Protein AF-A0A077PLU5-F1 (afdb_monomer_lite)

Radius of gyration: 13.98 Å; chains: 1; bounding box: 22×33×37 Å

pLDDT: mean 73.57, std 7.91, range [43.75, 82.81]

Sequence (54 aa):
MPDQVPYSERPKNLNDILSTELNNIIFDATWSNKATPAGVAKVILENGYHKGGV

Structure (mmCIF, N/CA/C/O backbone):
data_AF-A0A077PLU5-F1
#
_entry.id   AF-A0A077PLU5-F1
#
loop_
_atom_site.group_PDB
_atom_site.id
_atom_site.type_symbol
_atom_site.label_atom_id
_atom_site.label_alt_id
_atom_site.label_comp_id
_atom_site.label_asym_id
_atom_site.label_entity_id
_atom_site.label_seq_id
_atom_site.pdbx_PDB_ins_code
_atom_site.Cartn_x
_atom_site.Cartn_y
_atom_site.Cartn_z
_atom_site.occupancy
_atom_site.B_iso_or_equiv
_atom_site.auth_seq_id
_atom_site.auth_comp_id
_atom_site.auth_asym_id
_atom_site.auth_atom_id
_atom_site.pdbx_PDB_model_num
ATOM 1 N N . MET A 1 1 ? 0.334 -26.041 -15.863 1.00 58.56 1 MET A N 1
ATOM 2 C CA . MET A 1 1 ? -0.537 -24.966 -16.382 1.00 58.56 1 MET A CA 1
ATOM 3 C C . MET A 1 1 ? 0.368 -23.856 -16.871 1.00 58.56 1 MET A C 1
ATOM 5 O O . MET A 1 1 ? 1.339 -23.594 -16.171 1.00 58.56 1 MET A O 1
ATOM 9 N N . PRO A 1 2 ? 0.128 -23.256 -18.046 1.00 59.09 2 PRO A N 1
ATOM 10 C CA . PRO A 1 2 ? 0.774 -21.991 -18.353 1.00 59.09 2 PRO A CA 1
ATOM 11 C C . PRO A 1 2 ? 0.318 -20.973 -17.305 1.00 59.09 2 PRO A C 1
ATOM 13 O O . PRO A 1 2 ? -0.853 -20.968 -16.917 1.00 59.09 2 PRO A O 1
ATOM 16 N N . ASP A 1 3 ? 1.250 -20.171 -16.807 1.00 61.44 3 ASP A N 1
ATOM 17 C CA . ASP A 1 3 ? 0.945 -19.097 -15.869 1.00 61.44 3 ASP A CA 1
ATOM 18 C C . ASP A 1 3 ? -0.184 -18.223 -16.432 1.00 61.44 3 ASP A C 1
ATOM 20 O O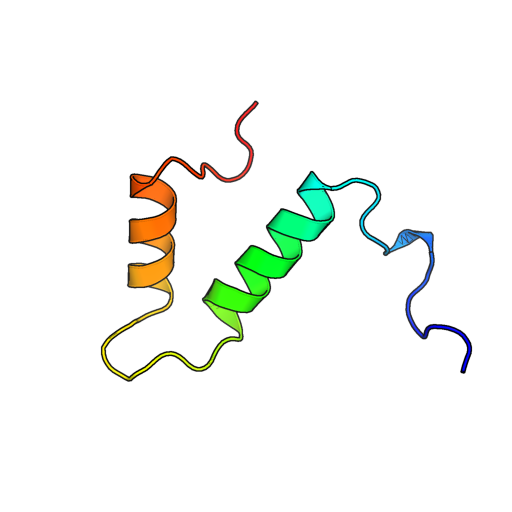 . ASP A 1 3 ? -0.120 -17.770 -17.576 1.00 61.44 3 ASP A O 1
ATOM 24 N N . GLN A 1 4 ? -1.219 -17.978 -15.630 1.00 73.81 4 GLN A N 1
ATOM 25 C CA . GLN A 1 4 ? -2.424 -17.256 -16.060 1.00 73.81 4 GLN A CA 1
ATOM 26 C C . GLN A 1 4 ? -2.209 -15.744 -16.230 1.00 73.81 4 GLN A C 1
ATOM 28 O O . GLN A 1 4 ? -3.135 -15.039 -16.620 1.00 73.81 4 GLN A O 1
ATOM 33 N N . VAL A 1 5 ? -1.005 -15.246 -15.932 1.00 69.81 5 VAL A N 1
ATOM 34 C CA . VAL A 1 5 ? -0.685 -13.817 -15.914 1.00 69.81 5 VAL A CA 1
ATOM 35 C C . VAL A 1 5 ? 0.196 -13.467 -17.121 1.00 69.81 5 VAL A C 1
ATOM 37 O O . VAL A 1 5 ? 1.292 -14.041 -17.253 1.00 69.81 5 VAL A O 1
ATOM 40 N N . PRO A 1 6 ? -0.244 -12.544 -18.000 1.00 76.69 6 PRO A N 1
ATOM 41 C CA . PRO A 1 6 ? 0.542 -12.053 -19.125 1.00 76.69 6 PRO A CA 1
ATOM 42 C C . PRO A 1 6 ? 1.942 -11.605 -18.700 1.00 76.69 6 PRO A C 1
ATOM 44 O O . PRO A 1 6 ? 2.117 -10.937 -17.684 1.00 76.69 6 PRO A O 1
ATOM 47 N N . TYR A 1 7 ? 2.962 -11.927 -19.501 1.00 63.88 7 TYR A N 1
ATOM 48 C CA . TYR A 1 7 ? 4.351 -11.555 -19.197 1.00 63.88 7 TYR A CA 1
ATOM 49 C C . TYR A 1 7 ? 4.543 -10.037 -19.035 1.00 63.88 7 TYR A C 1
ATOM 51 O O . TYR A 1 7 ? 5.347 -9.594 -18.223 1.00 63.88 7 TYR A O 1
ATOM 59 N N . SER A 1 8 ? 3.771 -9.230 -19.76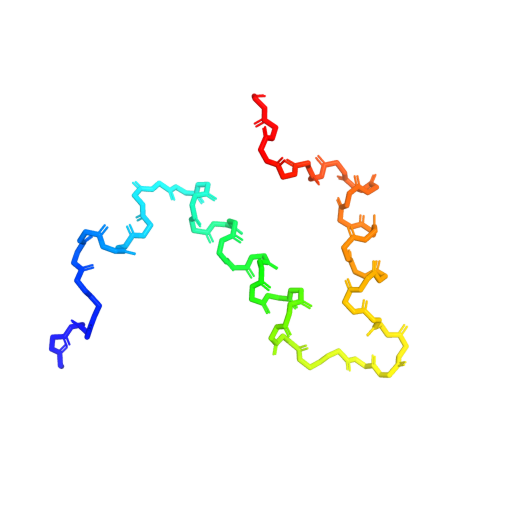9 1.00 74.62 8 SER A N 1
ATOM 60 C CA . SER A 1 8 ? 3.768 -7.765 -19.667 1.00 74.62 8 SER A CA 1
ATOM 61 C C . SER A 1 8 ? 3.287 -7.233 -18.317 1.00 74.62 8 SER A C 1
ATOM 63 O O . SER A 1 8 ? 3.654 -6.117 -17.954 1.00 74.62 8 SER A O 1
ATOM 65 N N . GLU A 1 9 ? 2.474 -8.013 -17.605 1.00 71.69 9 GLU A N 1
ATOM 66 C CA . GLU A 1 9 ? 1.902 -7.680 -16.295 1.00 71.69 9 GLU A CA 1
ATOM 67 C C . GLU A 1 9 ? 2.762 -8.204 -15.143 1.00 71.69 9 GLU A C 1
ATOM 69 O O . GLU A 1 9 ? 2.479 -7.935 -13.976 1.00 71.69 9 GLU A O 1
ATOM 74 N N . ARG A 1 10 ? 3.837 -8.940 -15.450 1.00 69.19 10 ARG A N 1
ATOM 75 C CA . ARG A 1 10 ? 4.761 -9.413 -14.426 1.00 69.19 10 ARG A CA 1
ATOM 76 C C . ARG A 1 10 ? 5.646 -8.269 -13.935 1.00 69.19 10 ARG A C 1
ATOM 78 O O . ARG A 1 10 ? 6.075 -7.438 -14.742 1.00 69.19 10 ARG A O 1
ATOM 85 N N . PRO A 1 11 ? 5.986 -8.262 -12.637 1.00 71.06 11 PRO A N 1
ATOM 86 C CA . PRO A 1 11 ? 7.006 -7.377 -12.097 1.00 71.06 11 PRO A CA 1
ATOM 87 C C . PRO A 1 11 ? 8.298 -7.487 -12.914 1.00 71.06 11 PRO A C 1
ATOM 89 O O . PRO A 1 11 ? 8.797 -8.591 -13.144 1.00 71.06 11 PRO A O 1
ATOM 92 N N . LYS A 1 12 ? 8.834 -6.356 -13.381 1.00 80.44 12 LYS A N 1
ATOM 93 C CA . LYS A 1 12 ? 9.990 -6.353 -14.295 1.00 80.44 12 LYS A CA 1
ATOM 94 C C . LYS A 1 12 ? 11.318 -6.289 -13.552 1.00 80.44 12 LYS A C 1
ATOM 96 O O . LYS A 1 12 ? 12.366 -6.545 -14.140 1.00 80.44 12 LYS A O 1
ATOM 101 N N . ASN A 1 13 ? 11.281 -5.924 -12.276 1.00 80.12 13 ASN A N 1
ATOM 102 C CA . ASN A 1 13 ? 12.450 -5.781 -11.423 1.00 80.12 13 ASN A CA 1
ATOM 103 C C . ASN A 1 13 ? 12.111 -6.135 -9.963 1.00 80.12 13 ASN A C 1
ATOM 105 O O . ASN A 1 13 ? 10.946 -6.282 -9.591 1.00 80.12 13 ASN A O 1
ATOM 109 N N . LEU A 1 14 ? 13.148 -6.260 -9.132 1.00 76.31 14 LEU A N 1
ATOM 110 C CA . LEU A 1 14 ? 13.009 -6.620 -7.720 1.00 76.31 14 LEU A CA 1
ATOM 111 C C . LEU A 1 14 ? 12.174 -5.600 -6.924 1.00 76.31 14 LEU A C 1
ATOM 113 O O . LEU A 1 14 ? 11.413 -5.998 -6.048 1.00 76.31 14 LEU A O 1
ATOM 117 N N . ASN A 1 15 ? 12.257 -4.308 -7.251 1.00 78.25 15 ASN A N 1
ATOM 118 C CA . ASN A 1 15 ? 11.494 -3.263 -6.562 1.00 78.25 15 ASN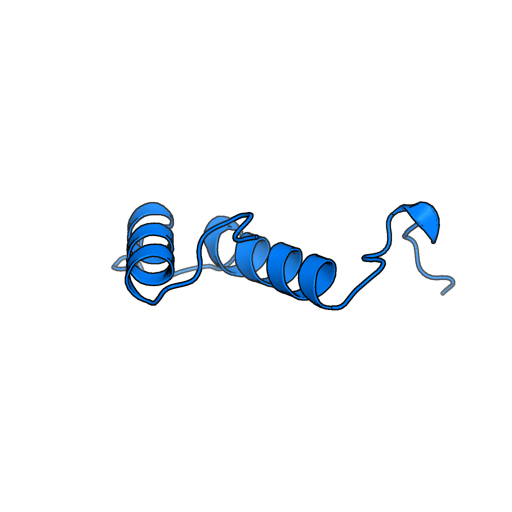 A CA 1
ATOM 119 C C . ASN A 1 15 ? 9.989 -3.371 -6.842 1.00 78.25 15 ASN A C 1
ATOM 121 O O . ASN A 1 15 ? 9.189 -3.156 -5.930 1.00 78.25 15 ASN A O 1
ATOM 125 N N . ASP A 1 16 ? 9.602 -3.745 -8.064 1.00 77.44 16 ASP A N 1
ATOM 126 C CA . ASP A 1 16 ? 8.205 -3.994 -8.431 1.00 77.44 16 ASP A CA 1
ATOM 127 C C . ASP A 1 16 ? 7.649 -5.184 -7.633 1.00 77.44 16 ASP A C 1
ATOM 129 O O . ASP A 1 16 ? 6.548 -5.105 -7.092 1.00 77.44 16 ASP A O 1
ATOM 133 N N . ILE A 1 17 ? 8.432 -6.267 -7.505 1.00 79.06 17 ILE A N 1
ATOM 134 C CA . ILE A 1 17 ? 8.054 -7.462 -6.727 1.00 79.06 17 ILE A CA 1
ATOM 135 C C . ILE A 1 17 ? 7.853 -7.085 -5.259 1.00 79.06 17 ILE A C 1
ATOM 137 O O . ILE A 1 17 ? 6.796 -7.350 -4.693 1.00 79.06 17 ILE A O 1
ATOM 141 N N . LEU A 1 18 ? 8.847 -6.429 -4.656 1.00 78.12 18 LEU A N 1
ATOM 142 C CA . LEU A 1 18 ? 8.814 -6.046 -3.245 1.00 78.12 18 LEU A CA 1
ATOM 143 C C . LEU A 1 18 ? 7.673 -5.069 -2.940 1.00 78.12 18 LEU A C 1
ATOM 145 O O . LEU A 1 18 ? 7.043 -5.172 -1.891 1.00 78.12 18 LEU A O 1
ATOM 149 N N . SER A 1 19 ? 7.375 -4.146 -3.857 1.00 79.38 19 SER A N 1
ATOM 150 C CA . SER A 1 19 ? 6.264 -3.206 -3.694 1.00 79.38 19 SER A CA 1
ATOM 151 C C . SER A 1 19 ? 4.906 -3.906 -3.779 1.00 79.38 19 SER A C 1
ATOM 153 O O . SER A 1 19 ? 4.011 -3.584 -2.999 1.00 79.38 19 SER A O 1
ATOM 155 N N . THR A 1 20 ? 4.734 -4.869 -4.688 1.00 80.38 20 THR A N 1
ATOM 156 C CA . THR A 1 20 ? 3.507 -5.678 -4.773 1.00 80.38 20 THR A CA 1
ATOM 157 C C . THR A 1 20 ? 3.313 -6.522 -3.516 1.00 80.38 20 THR A C 1
ATOM 159 O O . THR A 1 20 ? 2.255 -6.448 -2.898 1.00 80.38 20 THR A O 1
ATOM 162 N N . GLU A 1 21 ? 4.345 -7.247 -3.082 1.00 79.12 21 GLU A N 1
ATOM 163 C CA . GLU A 1 21 ? 4.301 -8.061 -1.860 1.00 79.12 21 GLU A CA 1
ATOM 164 C C . GLU A 1 21 ? 3.967 -7.213 -0.626 1.00 79.12 21 GLU A C 1
ATOM 166 O O . GLU A 1 21 ? 3.129 -7.593 0.190 1.00 79.12 21 GLU A O 1
ATOM 171 N N . LEU A 1 22 ? 4.556 -6.020 -0.511 1.00 78.19 22 LEU A N 1
ATOM 172 C CA . LEU A 1 22 ? 4.266 -5.113 0.594 1.00 78.19 22 LEU A CA 1
ATOM 173 C C . LEU A 1 22 ? 2.814 -4.619 0.584 1.00 78.19 22 LEU A C 1
ATOM 175 O O . LEU A 1 22 ? 2.190 -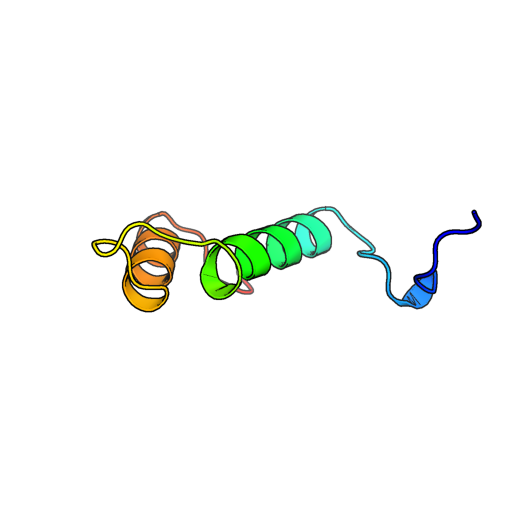4.553 1.641 1.00 78.19 22 LEU A O 1
ATOM 179 N N . ASN A 1 23 ? 2.262 -4.287 -0.586 1.00 78.94 23 ASN A N 1
ATOM 180 C CA . ASN A 1 23 ? 0.854 -3.901 -0.692 1.00 78.94 23 ASN A CA 1
ATOM 181 C C . ASN A 1 23 ? -0.070 -5.060 -0.296 1.00 78.94 23 ASN A C 1
ATOM 183 O O . ASN A 1 23 ? -0.995 -4.840 0.484 1.00 78.94 23 ASN A O 1
ATOM 187 N N . ASN A 1 24 ? 0.218 -6.282 -0.751 1.00 78.38 24 ASN A N 1
ATOM 188 C CA . ASN A 1 24 ? -0.548 -7.471 -0.371 1.00 78.38 24 ASN A CA 1
ATOM 189 C C . ASN A 1 24 ? -0.503 -7.689 1.149 1.00 78.38 24 ASN A C 1
ATOM 191 O O . ASN A 1 24 ? -1.525 -7.953 1.773 1.00 78.38 24 ASN A O 1
ATOM 195 N N . ILE A 1 25 ? 0.663 -7.506 1.777 1.00 78.00 25 ILE A N 1
ATOM 196 C CA . ILE A 1 25 ? 0.789 -7.565 3.236 1.00 78.00 25 ILE A CA 1
ATOM 197 C C . ILE A 1 25 ? -0.096 -6.492 3.888 1.00 78.00 25 ILE A C 1
ATOM 199 O O . ILE A 1 25 ? -0.895 -6.809 4.761 1.00 78.00 25 ILE A O 1
ATOM 203 N N . ILE A 1 26 ? -0.014 -5.230 3.459 1.00 74.56 26 ILE A N 1
ATOM 204 C CA . ILE A 1 26 ? -0.771 -4.127 4.076 1.00 74.56 26 ILE A CA 1
ATOM 205 C C . ILE A 1 26 ? -2.289 -4.322 3.949 1.00 74.56 26 ILE A C 1
ATOM 207 O O . ILE A 1 26 ? -3.004 -4.110 4.932 1.00 74.56 26 ILE A O 1
ATOM 211 N N . PHE A 1 27 ? -2.779 -4.687 2.762 1.00 75.25 27 PHE A N 1
ATOM 212 C CA . PHE A 1 27 ? -4.208 -4.648 2.438 1.00 75.25 27 PHE A CA 1
ATOM 213 C C . PHE A 1 27 ? -4.906 -6.006 2.512 1.00 75.25 27 PHE A C 1
ATOM 215 O O . PHE A 1 27 ? -6.060 -6.051 2.936 1.00 75.25 27 PHE A O 1
ATOM 222 N N . ASP A 1 28 ? -4.213 -7.090 2.163 1.00 76.56 28 ASP A N 1
ATOM 223 C CA . ASP A 1 28 ? -4.827 -8.412 1.999 1.00 76.56 28 ASP A CA 1
ATOM 224 C C . ASP A 1 28 ? -4.465 -9.386 3.129 1.00 76.56 28 ASP A C 1
ATOM 226 O O . ASP A 1 28 ? -5.140 -10.404 3.316 1.00 76.56 28 ASP A O 1
ATOM 230 N N . ALA A 1 29 ? -3.434 -9.094 3.933 1.00 74.31 29 ALA A N 1
ATOM 231 C CA . ALA A 1 29 ? -3.134 -9.915 5.098 1.00 74.31 29 ALA A CA 1
ATOM 232 C C . ALA A 1 29 ? -4.213 -9.755 6.176 1.00 74.31 29 ALA A C 1
ATOM 234 O O . ALA A 1 29 ? -4.638 -8.655 6.537 1.00 74.31 29 ALA A O 1
ATOM 235 N N . THR A 1 30 ? -4.623 -10.881 6.759 1.00 72.12 30 THR A N 1
ATOM 236 C CA . THR A 1 30 ? -5.477 -10.865 7.948 1.00 72.12 30 THR A CA 1
ATOM 237 C C . THR A 1 30 ? -4.621 -10.530 9.160 1.00 72.12 30 THR A C 1
ATOM 239 O O . THR A 1 30 ? -3.942 -11.381 9.736 1.00 72.12 30 THR A O 1
ATOM 242 N N . TRP A 1 31 ? -4.642 -9.262 9.542 1.00 70.19 31 TRP A N 1
ATOM 243 C CA . TRP A 1 31 ? -3.986 -8.781 10.745 1.00 70.19 31 TRP A CA 1
ATOM 244 C C . TRP A 1 31 ? -4.771 -9.184 11.997 1.00 70.19 31 TRP A C 1
ATOM 246 O O . TRP A 1 31 ? -5.997 -9.307 11.973 1.00 70.19 31 TRP A O 1
ATOM 256 N N . SER A 1 32 ? -4.080 -9.349 13.131 1.00 74.44 32 SER A N 1
ATOM 257 C CA . SER A 1 32 ? -4.784 -9.395 14.419 1.00 74.44 32 SER A CA 1
ATOM 258 C C . SER A 1 32 ? -5.609 -8.114 14.588 1.00 74.44 32 SER A C 1
ATOM 260 O O . SER A 1 32 ? -5.206 -7.054 14.115 1.00 74.44 32 SER A O 1
ATOM 262 N N . ASN A 1 33 ? -6.710 -8.172 15.332 1.00 70.75 33 ASN A N 1
ATOM 263 C CA . ASN A 1 33 ? -7.581 -7.029 15.642 1.00 70.75 33 ASN A CA 1
ATOM 264 C C . ASN A 1 33 ? -6.873 -5.794 16.252 1.00 70.75 33 ASN A C 1
ATOM 266 O O . ASN A 1 33 ? -7.493 -4.741 16.382 1.00 70.75 33 ASN A O 1
ATOM 270 N N . LYS A 1 34 ? -5.595 -5.904 16.632 1.00 69.38 34 LYS A N 1
ATOM 271 C CA . LYS A 1 34 ? -4.760 -4.795 17.113 1.00 69.38 34 LYS A CA 1
ATOM 272 C C . LYS A 1 34 ? -3.979 -4.064 16.016 1.00 69.38 34 LYS A C 1
ATOM 274 O O . LYS A 1 34 ? -3.483 -2.972 16.273 1.00 69.38 34 LYS A O 1
ATOM 279 N N . ALA A 1 35 ? -3.842 -4.647 14.829 1.00 72.44 35 ALA A N 1
ATOM 280 C CA . ALA A 1 35 ? -3.118 -4.060 13.710 1.00 72.44 35 ALA A CA 1
ATOM 281 C C . ALA A 1 35 ? -4.116 -3.667 12.617 1.00 72.44 35 ALA A C 1
ATOM 283 O O . ALA A 1 35 ? -4.769 -4.508 12.010 1.00 72.44 35 ALA A O 1
ATOM 284 N N . THR A 1 36 ? -4.258 -2.362 12.396 1.00 79.44 36 THR A N 1
ATOM 285 C CA . THR A 1 36 ? -5.039 -1.827 11.278 1.00 79.44 36 THR A CA 1
ATOM 286 C C . THR A 1 36 ? -4.116 -1.609 10.078 1.00 79.44 36 THR A C 1
ATOM 288 O O . THR A 1 36 ? -2.948 -1.262 10.286 1.00 79.44 36 THR A O 1
ATOM 291 N N . PRO A 1 37 ? -4.610 -1.716 8.830 1.00 73.81 37 PRO A N 1
ATOM 292 C CA . PRO A 1 37 ? -3.819 -1.386 7.641 1.00 73.81 37 PRO A CA 1
ATOM 293 C C . PRO A 1 37 ? -3.153 -0.003 7.729 1.00 73.81 37 PRO A C 1
ATOM 295 O O . PRO A 1 37 ? -1.988 0.158 7.375 1.00 73.81 37 PRO A O 1
ATOM 298 N N . ALA A 1 38 ? -3.849 0.985 8.305 1.00 80.38 38 ALA A N 1
ATOM 299 C CA . ALA A 1 38 ? -3.301 2.319 8.556 1.00 80.38 38 ALA A CA 1
ATOM 300 C C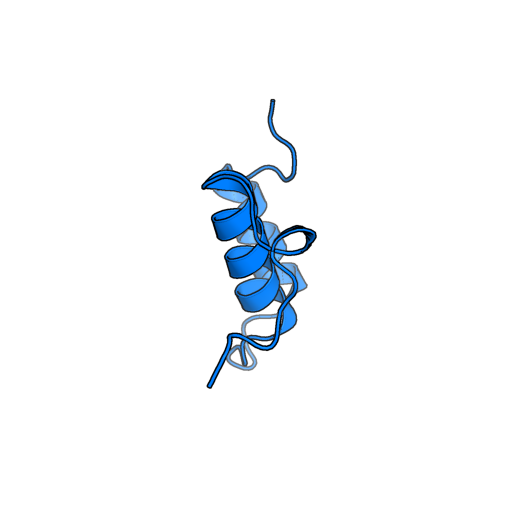 . ALA A 1 38 ? -2.142 2.319 9.574 1.00 80.38 38 ALA A C 1
ATOM 302 O O . ALA A 1 38 ? -1.155 3.027 9.382 1.00 80.38 38 ALA A O 1
ATOM 303 N N . GLY A 1 39 ? -2.238 1.526 10.646 1.00 82.81 39 GLY A N 1
ATOM 304 C CA . GLY A 1 39 ? -1.169 1.384 11.637 1.00 82.81 39 GLY A CA 1
ATOM 305 C C . GLY A 1 39 ? 0.068 0.701 11.057 1.00 82.81 39 GLY A C 1
ATOM 306 O O . GLY A 1 39 ? 1.185 1.153 11.291 1.00 82.81 39 GLY A O 1
ATOM 307 N N . VAL A 1 40 ? -0.130 -0.333 10.240 1.00 78.62 40 VAL A N 1
ATOM 308 C CA . VAL A 1 40 ? 0.961 -1.023 9.542 1.00 78.62 40 VAL A CA 1
ATOM 309 C C . VAL A 1 40 ? 1.641 -0.089 8.539 1.00 78.62 40 VAL A C 1
ATOM 311 O O . VAL A 1 40 ? 2.862 0.045 8.567 1.00 78.62 40 VAL A O 1
ATOM 314 N N . ALA A 1 41 ? 0.869 0.627 7.715 1.00 77.75 41 ALA A N 1
ATOM 315 C CA . ALA A 1 41 ? 1.409 1.610 6.776 1.00 77.75 41 ALA A CA 1
ATOM 316 C C . ALA A 1 41 ? 2.225 2.704 7.487 1.00 77.75 41 ALA A C 1
ATOM 318 O O . ALA A 1 41 ? 3.300 3.075 7.018 1.00 77.75 41 ALA A O 1
ATOM 319 N N . LYS A 1 42 ? 1.757 3.180 8.649 1.00 81.81 42 LYS A N 1
ATOM 320 C CA . LYS A 1 42 ? 2.483 4.154 9.473 1.00 81.81 42 LYS A CA 1
ATOM 321 C C . LYS A 1 42 ? 3.842 3.616 9.935 1.00 81.81 42 LYS A C 1
ATOM 323 O O . LYS A 1 42 ? 4.845 4.294 9.749 1.00 81.81 42 LYS A O 1
ATOM 328 N N . VAL A 1 43 ? 3.884 2.400 10.484 1.00 82.81 43 VAL A N 1
ATOM 329 C CA . VAL A 1 43 ? 5.133 1.767 10.947 1.00 82.81 43 VAL A CA 1
ATOM 330 C C . VAL A 1 43 ? 6.115 1.568 9.789 1.00 82.81 43 VAL A C 1
ATOM 332 O O . VAL A 1 43 ? 7.308 1.799 9.951 1.00 82.81 43 VAL A O 1
ATOM 335 N N . ILE A 1 44 ? 5.633 1.178 8.609 1.00 79.31 44 ILE A N 1
ATOM 336 C CA . ILE A 1 44 ? 6.464 0.998 7.408 1.00 79.31 44 ILE A CA 1
ATOM 337 C C . ILE A 1 44 ? 7.120 2.320 6.978 1.00 79.31 44 ILE A C 1
ATOM 339 O O . ILE A 1 44 ? 8.322 2.343 6.710 1.00 79.31 44 ILE A O 1
ATOM 343 N N . LEU A 1 45 ? 6.353 3.417 6.969 1.00 78.44 45 LEU A N 1
ATOM 344 C CA . LEU A 1 45 ? 6.872 4.758 6.679 1.00 78.44 45 LEU A CA 1
ATOM 345 C C . LEU A 1 45 ? 7.909 5.198 7.725 1.00 78.44 45 LEU A C 1
ATOM 347 O O . LEU A 1 45 ? 8.975 5.688 7.363 1.00 78.44 45 LEU A O 1
ATOM 351 N N . GLU A 1 46 ? 7.637 4.977 9.015 1.00 82.19 46 GLU A N 1
ATOM 352 C CA . GLU A 1 46 ? 8.564 5.305 10.112 1.00 82.19 46 GLU A CA 1
ATOM 353 C C . GLU A 1 46 ? 9.878 4.507 10.045 1.00 82.19 46 GLU A C 1
ATOM 355 O O . GLU A 1 46 ? 10.928 5.024 10.420 1.00 82.19 46 GLU A O 1
ATOM 360 N N . ASN A 1 47 ? 9.848 3.274 9.530 1.00 81.19 47 ASN A N 1
ATOM 361 C CA . ASN A 1 47 ? 11.032 2.421 9.371 1.00 81.19 47 ASN A CA 1
ATOM 362 C C . ASN A 1 47 ? 11.797 2.663 8.054 1.00 81.19 47 ASN A C 1
ATOM 364 O O . ASN A 1 47 ? 12.698 1.898 7.711 1.00 81.19 47 ASN A O 1
ATOM 368 N N . GLY A 1 48 ? 11.477 3.737 7.325 1.00 72.62 48 GLY A N 1
ATOM 369 C CA . GLY A 1 48 ? 12.278 4.220 6.199 1.00 72.62 48 GLY A CA 1
ATOM 370 C C . GLY A 1 48 ? 11.890 3.666 4.829 1.00 72.62 48 GLY A C 1
ATOM 371 O O . GLY A 1 48 ? 12.533 4.023 3.840 1.00 72.62 48 GLY A O 1
ATOM 372 N N . TYR A 1 49 ? 10.829 2.857 4.726 1.00 69.81 49 TYR A N 1
ATOM 373 C CA . TYR A 1 49 ? 10.244 2.545 3.423 1.00 69.81 49 TYR A CA 1
ATOM 374 C C . TYR A 1 49 ? 9.342 3.703 2.990 1.00 69.81 49 TYR A C 1
ATOM 376 O O . TYR A 1 49 ? 8.221 3.864 3.471 1.00 69.81 49 TYR A O 1
ATOM 384 N N . HIS A 1 50 ? 9.824 4.508 2.047 1.00 67.06 50 HIS A N 1
ATOM 385 C CA . HIS A 1 50 ? 9.031 5.547 1.402 1.00 67.06 50 HIS A CA 1
ATOM 386 C C . HIS A 1 50 ? 8.580 5.049 0.031 1.00 67.06 50 HIS A C 1
ATOM 388 O O . HIS A 1 50 ? 9.407 4.755 -0.835 1.00 67.06 50 HIS A O 1
ATOM 394 N N . LYS A 1 51 ? 7.262 4.953 -0.180 1.00 64.44 51 LYS A N 1
ATOM 395 C CA . LYS A 1 51 ? 6.694 4.608 -1.490 1.00 64.44 51 LYS A CA 1
ATOM 396 C C . LYS A 1 51 ? 7.235 5.584 -2.543 1.00 64.44 51 LYS A C 1
ATOM 398 O O . LYS A 1 51 ? 6.936 6.773 -2.478 1.00 64.44 51 LYS A O 1
ATOM 403 N N . GLY A 1 52 ? 7.996 5.070 -3.510 1.00 64.38 52 GLY A N 1
ATOM 404 C CA . GLY A 1 52 ? 8.585 5.875 -4.585 1.00 64.38 52 GLY A CA 1
ATOM 405 C C . GLY A 1 52 ? 9.838 6.669 -4.198 1.00 64.38 52 GLY A C 1
ATOM 406 O O . GLY A 1 52 ? 10.118 7.672 -4.847 1.00 64.38 52 GLY A O 1
ATOM 407 N N . GLY A 1 53 ? 10.573 6.258 -3.156 1.00 50.38 53 GLY A N 1
ATOM 408 C CA . GLY A 1 53 ? 11.895 6.815 -2.859 1.00 50.38 53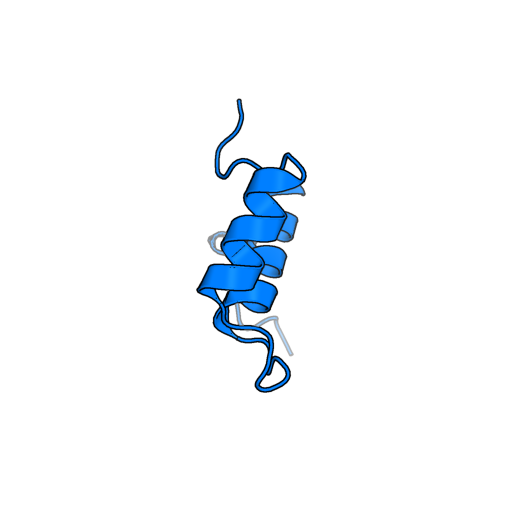 GLY A CA 1
ATOM 409 C C . GLY A 1 53 ? 12.848 6.656 -4.051 1.00 50.38 53 GLY A C 1
ATOM 410 O O . GLY A 1 53 ? 12.988 5.552 -4.577 1.00 50.38 53 GLY A O 1
ATOM 411 N N . VAL A 1 54 ? 13.421 7.784 -4.480 1.00 43.75 54 VAL A N 1
ATOM 412 C CA . VAL A 1 54 ? 14.386 7.930 -5.585 1.00 43.75 54 VAL A CA 1
ATOM 413 C C . VAL A 1 54 ? 15.714 7.263 -5.250 1.00 43.75 54 VAL A C 1
ATOM 415 O O . VAL A 1 54 ? 16.140 7.398 -4.080 1.00 43.75 54 VAL A O 1
#

Organism: NCBI:txid1398204

Secondary structure (DSSP, 8-state):
---SS-GGGS--SHHHHHHHHHHHHHHHS---TT--HHHHHHHHHHTT--TT--

Foldseek 3Di:
DPPPDDPVRDDPDPVSVVVVVVVCCLPVDDDDPVDHSVNSVVVCVVVPDDDPDD